Protein AF-A0A4W5KPA3-F1 (afdb_monomer_lite)

Sequence (92 aa):
MAFMAATDHSNQLRTAGLQALEDIIKKFASVPEPEFPGHVILEQYQANVGAALRPAFSPDTPSDITAKACQVTVLIGSPQIHLLTSQLRHAR

Foldseek 3Di:
DLLCQCQDPDPVSVLVSLVVLLVVLVVQVPDCDPVDPPHGPCLVCLVVLLNSLVNCPDPPHDPVSVVSSVVSVVSVPPPSCPPSVVVVVVVD

pLDDT: mean 79.19, std 14.85, range [40.72, 93.75]

Secondary structure (DSSP, 8-state):
-HHHHHTSSSHHHHHHHHHHHHHHHHHHTTPBPSSSTT-BTHHHHHHHHHHHHGGGGSTTS-HHHHHHHHHHHHHT-SS-TTTHHHHHHT--

Organism: NCBI:txid62062

Radius of gyration: 13.21 Å; chains: 1; bounding box: 26×28×38 Å

InterPro domains:
  IPR040108 Laa1/Sip1/HEATR5 [PTHR21663] (1-76)
  IPR046837 Laa1/Sip1/HEATR5-like, HEAT repeat region [PF20210] (1-74)

Structure (mmCIF, N/CA/C/O backbone):
data_AF-A0A4W5KPA3-F1
#
_entry.id   AF-A0A4W5KPA3-F1
#
loop_
_atom_site.group_PDB
_atom_site.id
_atom_site.type_symbol
_atom_site.label_atom_id
_atom_site.label_alt_id
_atom_site.label_comp_id
_atom_site.label_asym_id
_atom_site.label_entity_id
_atom_site.label_seq_id
_atom_site.pdbx_PDB_ins_code
_atom_site.Cartn_x
_atom_site.Cartn_y
_atom_site.Cartn_z
_atom_site.occupancy
_atom_site.B_iso_or_equiv
_atom_site.auth_seq_id
_atom_site.auth_comp_id
_atom_site.auth_asym_id
_atom_site.auth_atom_id
_atom_site.pdbx_PDB_model_num
ATOM 1 N N . MET A 1 1 ? 7.424 -8.520 6.526 1.00 68.81 1 MET A N 1
ATOM 2 C CA . MET A 1 1 ? 7.703 -9.256 5.269 1.00 68.81 1 MET A CA 1
ATOM 3 C C . MET A 1 1 ? 7.249 -8.488 4.024 1.00 68.81 1 MET A C 1
ATOM 5 O O . MET A 1 1 ? 8.053 -8.376 3.115 1.00 68.81 1 MET A O 1
ATOM 9 N N . ALA A 1 2 ? 6.039 -7.904 3.985 1.00 80.44 2 ALA A N 1
ATOM 10 C CA . ALA A 1 2 ? 5.529 -7.160 2.815 1.00 80.44 2 ALA A CA 1
ATOM 11 C C . ALA A 1 2 ? 6.463 -6.040 2.306 1.00 80.44 2 ALA A C 1
ATOM 13 O O . ALA A 1 2 ? 6.715 -5.959 1.111 1.00 80.44 2 ALA A O 1
ATOM 14 N N . PHE A 1 3 ? 7.035 -5.242 3.219 1.00 84.19 3 PHE A N 1
ATOM 15 C CA . PHE A 1 3 ? 8.033 -4.214 2.891 1.00 84.19 3 PHE A CA 1
ATOM 16 C C . PHE A 1 3 ? 9.237 -4.795 2.139 1.00 84.19 3 PHE A C 1
ATOM 18 O O . PHE A 1 3 ? 9.520 -4.381 1.026 1.00 84.19 3 PHE A O 1
ATOM 25 N N . MET A 1 4 ? 9.908 -5.791 2.732 1.00 85.69 4 MET A N 1
ATOM 26 C CA . MET A 1 4 ? 11.120 -6.388 2.158 1.00 85.69 4 MET A CA 1
ATOM 27 C C . MET A 1 4 ? 10.851 -7.001 0.783 1.00 85.69 4 MET A C 1
ATOM 29 O O . MET A 1 4 ? 11.658 -6.840 -0.121 1.00 85.69 4 MET A O 1
ATOM 33 N N . ALA A 1 5 ? 9.690 -7.642 0.614 1.00 86.81 5 ALA A N 1
ATOM 34 C CA . ALA A 1 5 ? 9.276 -8.195 -0.669 1.00 86.81 5 ALA A CA 1
ATOM 35 C C . ALA A 1 5 ? 9.016 -7.093 -1.714 1.00 86.81 5 ALA A C 1
ATOM 37 O O . ALA A 1 5 ? 9.488 -7.203 -2.840 1.00 86.81 5 ALA A O 1
ATOM 38 N N . ALA A 1 6 ? 8.335 -6.001 -1.341 1.00 84.75 6 ALA A N 1
ATOM 39 C CA . ALA A 1 6 ? 8.038 -4.878 -2.238 1.00 84.75 6 ALA A CA 1
ATOM 40 C C . ALA A 1 6 ? 9.306 -4.161 -2.745 1.00 84.75 6 ALA A C 1
ATOM 42 O O . ALA A 1 6 ? 9.298 -3.586 -3.835 1.00 84.75 6 ALA A O 1
ATOM 43 N N . THR A 1 7 ? 10.391 -4.219 -1.969 1.00 86.81 7 THR A N 1
ATOM 44 C CA . THR A 1 7 ? 11.686 -3.600 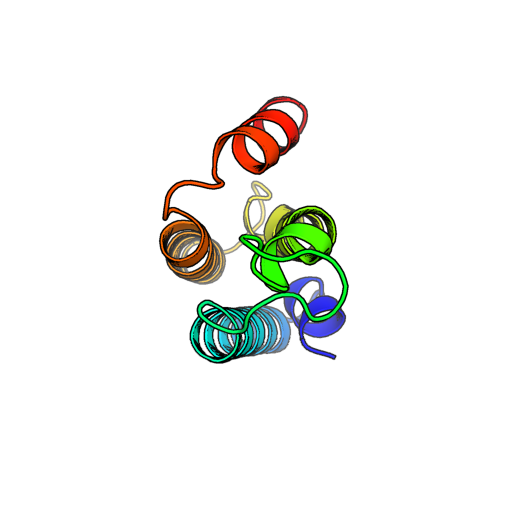-2.283 1.00 86.81 7 THR A CA 1
ATOM 45 C C . THR A 1 7 ? 12.738 -4.583 -2.809 1.00 86.81 7 THR A C 1
ATOM 47 O O . THR A 1 7 ? 13.901 -4.207 -2.922 1.00 86.81 7 THR A O 1
ATOM 50 N N . ASP A 1 8 ? 12.367 -5.834 -3.089 1.00 91.69 8 ASP A N 1
ATOM 51 C CA . ASP A 1 8 ? 13.289 -6.869 -3.568 1.00 91.69 8 ASP A CA 1
ATOM 52 C C . ASP A 1 8 ? 13.742 -6.613 -5.024 1.00 91.69 8 ASP A C 1
ATOM 54 O O . ASP A 1 8 ? 13.193 -5.762 -5.727 1.00 91.69 8 ASP A O 1
ATOM 58 N N . HIS A 1 9 ? 14.731 -7.364 -5.508 1.00 86.94 9 HIS A N 1
ATOM 59 C CA . HIS A 1 9 ? 15.168 -7.334 -6.907 1.00 86.94 9 HIS A CA 1
ATOM 60 C C . HIS A 1 9 ? 14.333 -8.257 -7.809 1.00 86.94 9 HIS A C 1
ATOM 62 O O . HIS A 1 9 ? 14.273 -8.049 -9.021 1.00 86.94 9 HIS A O 1
ATOM 68 N N . SER A 1 10 ? 13.658 -9.261 -7.243 1.00 91.19 10 SER A N 1
ATOM 69 C CA . SER A 1 10 ? 12.749 -10.142 -7.976 1.00 91.19 10 SER A CA 1
ATOM 70 C C . SER A 1 10 ? 11.402 -9.470 -8.222 1.00 91.19 10 SER A C 1
ATOM 72 O O . SER A 1 10 ? 10.659 -9.170 -7.290 1.00 91.19 10 SER A O 1
ATOM 74 N N . ASN A 1 11 ? 11.023 -9.321 -9.492 1.00 89.44 11 ASN A N 1
ATOM 75 C CA . ASN A 1 11 ? 9.728 -8.750 -9.872 1.00 89.44 11 ASN A CA 1
ATOM 76 C C . ASN A 1 11 ? 8.533 -9.511 -9.271 1.00 89.44 11 ASN A C 1
ATOM 78 O O . ASN A 1 11 ? 7.547 -8.892 -8.881 1.00 89.44 11 ASN A O 1
ATOM 82 N N . GLN A 1 12 ? 8.627 -10.837 -9.123 1.00 91.19 12 GLN A N 1
ATOM 83 C CA . GLN A 1 12 ? 7.571 -11.627 -8.480 1.00 91.19 12 GLN A CA 1
ATOM 84 C C . GLN A 1 12 ? 7.421 -11.282 -6.995 1.00 91.19 12 GLN A C 1
ATOM 86 O O . GLN A 1 12 ? 6.299 -11.124 -6.512 1.00 91.19 12 GLN A O 1
ATOM 91 N N . LEU A 1 13 ? 8.540 -11.121 -6.279 1.00 92.50 13 LEU A N 1
ATOM 92 C CA . LEU A 1 13 ? 8.522 -10.716 -4.873 1.00 92.50 13 LEU A CA 1
ATOM 93 C C . LEU A 1 13 ? 8.026 -9.280 -4.719 1.00 92.50 13 LEU A C 1
ATOM 95 O O . LEU A 1 13 ? 7.199 -9.030 -3.845 1.00 92.50 13 LEU A O 1
ATOM 99 N N . ARG A 1 14 ? 8.430 -8.372 -5.614 1.00 92.69 14 ARG A N 1
ATOM 100 C CA . ARG A 1 14 ? 7.941 -6.986 -5.642 1.00 92.69 14 ARG A CA 1
ATOM 101 C C . ARG A 1 14 ? 6.425 -6.936 -5.781 1.00 92.69 14 ARG A C 1
ATOM 103 O O . ARG A 1 14 ? 5.758 -6.311 -4.960 1.00 92.69 14 ARG A O 1
ATOM 110 N N . THR A 1 15 ? 5.865 -7.653 -6.753 1.00 91.12 15 THR A N 1
ATOM 111 C CA . THR A 1 15 ? 4.411 -7.724 -6.961 1.00 91.12 15 THR A CA 1
ATOM 112 C C . THR A 1 15 ? 3.688 -8.341 -5.764 1.00 91.12 15 THR A C 1
ATOM 114 O O . THR A 1 15 ? 2.686 -7.788 -5.308 1.00 91.12 15 THR A O 1
ATOM 117 N N . ALA A 1 16 ? 4.205 -9.439 -5.202 1.00 93.25 16 ALA A N 1
ATOM 118 C CA . ALA A 1 16 ? 3.632 -10.060 -4.008 1.00 93.25 16 ALA A CA 1
ATOM 119 C C . ALA A 1 16 ? 3.696 -9.132 -2.779 1.00 93.25 16 ALA A C 1
ATOM 121 O O . ALA A 1 16 ? 2.743 -9.054 -2.006 1.00 93.25 16 ALA A O 1
ATOM 122 N N . GLY A 1 17 ? 4.790 -8.385 -2.620 1.00 93.19 17 GLY A N 1
ATOM 123 C CA . GLY A 1 17 ? 4.961 -7.393 -1.563 1.00 93.19 17 GLY A CA 1
ATOM 124 C C . GLY A 1 17 ? 3.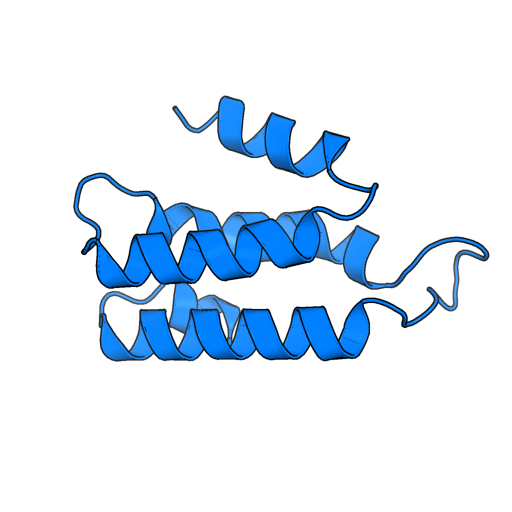989 -6.226 -1.693 1.00 93.19 17 GLY A C 1
ATOM 125 O O . GLY A 1 17 ? 3.363 -5.845 -0.705 1.00 93.19 17 GLY A O 1
ATOM 126 N N . LEU A 1 18 ? 3.795 -5.706 -2.908 1.00 91.88 18 LEU A N 1
ATOM 127 C CA . LEU A 1 18 ? 2.808 -4.660 -3.188 1.00 91.88 18 LEU A CA 1
ATOM 128 C C . LEU A 1 18 ? 1.374 -5.145 -2.941 1.00 91.88 18 LEU A C 1
ATOM 130 O O . LEU A 1 18 ? 0.590 -4.406 -2.353 1.00 91.88 18 LEU A O 1
ATOM 134 N N . GLN A 1 19 ? 1.039 -6.384 -3.318 1.00 93.75 19 GLN A N 1
ATOM 135 C CA . GLN A 1 19 ? -0.258 -6.983 -2.985 1.00 93.75 19 GLN A CA 1
ATOM 136 C C . GLN A 1 19 ? -0.454 -7.084 -1.469 1.00 93.75 19 GLN A C 1
ATOM 138 O O . GLN A 1 19 ? -1.491 -6.682 -0.952 1.00 93.75 19 GLN A O 1
ATOM 143 N N . ALA A 1 20 ? 0.556 -7.559 -0.740 1.00 92.50 20 ALA A N 1
ATOM 144 C CA . ALA A 1 20 ? 0.475 -7.656 0.711 1.00 92.50 20 ALA A CA 1
ATOM 145 C C . ALA A 1 20 ? 0.327 -6.276 1.379 1.00 92.50 20 ALA A C 1
ATOM 147 O O . ALA A 1 20 ? -0.419 -6.145 2.347 1.00 92.50 20 ALA A O 1
ATOM 148 N N . LEU A 1 21 ? 0.999 -5.236 0.865 1.00 90.81 21 LEU A N 1
ATOM 149 C CA . LEU A 1 21 ? 0.800 -3.854 1.320 1.00 90.81 21 LEU A CA 1
ATOM 150 C C . LEU A 1 21 ? -0.635 -3.381 1.063 1.00 90.81 21 LEU A C 1
ATOM 152 O O . LEU A 1 21 ? -1.238 -2.789 1.955 1.00 90.81 21 LEU A O 1
ATOM 156 N N . GLU A 1 22 ? -1.188 -3.676 -0.115 1.00 89.69 22 GLU A N 1
ATOM 157 C CA . GLU A 1 22 ? -2.581 -3.388 -0.470 1.00 89.69 22 GLU A CA 1
ATOM 158 C C . GLU A 1 22 ? -3.559 -3.992 0.548 1.00 89.69 22 GLU A C 1
ATOM 160 O O . GLU A 1 22 ? -4.444 -3.302 1.059 1.00 89.69 22 GLU A O 1
ATOM 165 N N . ASP A 1 23 ? -3.367 -5.269 0.877 1.00 90.75 23 ASP A N 1
ATOM 166 C CA . ASP A 1 23 ? -4.232 -6.012 1.792 1.00 90.75 23 ASP A CA 1
ATOM 167 C C . ASP A 1 23 ? -4.126 -5.475 3.224 1.00 90.75 23 ASP A C 1
ATOM 169 O O . ASP A 1 23 ? -5.145 -5.304 3.896 1.00 90.75 23 ASP A O 1
ATOM 173 N N . ILE A 1 24 ? -2.911 -5.139 3.676 1.00 89.25 24 ILE A N 1
ATOM 174 C CA . ILE A 1 24 ? -2.675 -4.489 4.973 1.00 89.25 24 ILE A CA 1
ATOM 175 C C . ILE A 1 24 ? -3.404 -3.143 5.020 1.00 89.25 24 ILE A C 1
ATOM 177 O O . ILE A 1 24 ? -4.176 -2.901 5.945 1.00 89.25 24 ILE A O 1
ATOM 181 N N . ILE A 1 25 ? -3.222 -2.280 4.019 1.00 86.81 25 ILE A N 1
ATOM 182 C CA . ILE A 1 25 ? -3.861 -0.957 3.997 1.00 86.81 25 ILE A CA 1
ATOM 183 C C . ILE A 1 25 ? -5.380 -1.107 4.054 1.00 86.81 25 ILE A C 1
ATOM 185 O O . ILE A 1 25 ? -6.017 -0.509 4.915 1.00 86.81 25 ILE A O 1
ATOM 189 N N . LYS A 1 26 ? -5.968 -1.971 3.221 1.00 86.12 26 LYS A N 1
ATOM 190 C CA . LYS A 1 26 ? -7.416 -2.224 3.244 1.00 86.12 26 LYS A CA 1
ATOM 191 C C . LYS A 1 26 ? -7.898 -2.747 4.594 1.00 86.12 26 LYS A C 1
ATOM 193 O O . LYS A 1 26 ? -8.968 -2.355 5.050 1.00 86.12 26 LYS A O 1
ATOM 198 N N . LYS A 1 27 ? -7.130 -3.633 5.232 1.00 88.81 27 LYS A N 1
ATOM 199 C CA . LYS A 1 27 ? -7.521 -4.252 6.502 1.00 88.81 27 LYS A CA 1
ATOM 200 C C . LYS A 1 27 ? -7.454 -3.278 7.676 1.00 88.81 27 LYS A C 1
ATOM 202 O O . LYS A 1 27 ? -8.278 -3.383 8.581 1.00 88.81 27 LYS A O 1
ATOM 207 N N . PHE A 1 28 ? -6.494 -2.357 7.657 1.00 87.25 28 PHE A N 1
ATOM 208 C CA . PHE A 1 28 ? -6.215 -1.449 8.769 1.00 87.25 28 PHE A CA 1
ATOM 209 C C . PHE A 1 28 ? -6.689 -0.004 8.535 1.00 87.25 28 PHE A C 1
ATOM 211 O O . PHE A 1 28 ? -6.591 0.809 9.449 1.00 87.25 28 PHE A O 1
ATOM 218 N N . ALA A 1 29 ? -7.256 0.321 7.367 1.00 83.69 29 ALA A N 1
ATOM 219 C CA . ALA A 1 29 ? -7.690 1.678 7.006 1.00 83.69 29 ALA A CA 1
ATOM 220 C C . ALA A 1 29 ? -8.676 2.319 7.992 1.00 83.69 29 ALA A C 1
ATOM 222 O O . ALA A 1 29 ? -8.638 3.528 8.193 1.00 83.69 29 ALA A O 1
ATOM 223 N N . SER A 1 30 ? -9.550 1.522 8.605 1.00 82.06 30 SER A N 1
ATOM 224 C CA . SER A 1 30 ? -10.553 1.996 9.564 1.00 82.06 30 SER A CA 1
ATOM 225 C C . SER A 1 30 ? -10.222 1.636 11.010 1.00 82.06 30 SER A C 1
ATOM 227 O O . SER A 1 30 ? -11.085 1.770 11.876 1.00 82.06 30 SER A O 1
ATOM 229 N N . VAL A 1 31 ? -9.028 1.097 11.276 1.00 87.62 31 VAL A N 1
ATOM 230 C CA . VAL A 1 31 ? -8.645 0.694 12.630 1.00 87.62 31 VAL A CA 1
ATOM 231 C C . VAL A 1 31 ? -8.258 1.953 13.409 1.00 87.62 31 VAL A C 1
ATOM 233 O O . VAL A 1 31 ? -7.298 2.626 13.019 1.00 87.62 31 VAL A O 1
ATOM 236 N N . PRO A 1 32 ? -9.001 2.295 14.478 1.00 85.19 32 PRO A N 1
ATOM 237 C CA . PRO A 1 32 ? -8.698 3.467 15.283 1.00 85.19 32 PRO A CA 1
ATOM 238 C C . PRO A 1 32 ? -7.378 3.268 16.025 1.00 85.19 32 PRO A C 1
ATOM 240 O O . PRO A 1 32 ? -7.030 2.152 16.412 1.00 85.19 32 PRO A O 1
ATOM 243 N N . GLU A 1 33 ? -6.662 4.364 16.224 1.00 85.75 33 GLU A N 1
ATOM 244 C CA . GLU A 1 33 ? -5.440 4.402 17.014 1.00 85.75 33 GLU A CA 1
ATOM 245 C C . GLU A 1 33 ? -5.780 4.324 18.520 1.00 85.75 33 GLU A C 1
ATOM 247 O O . GLU A 1 33 ? -6.477 5.214 19.021 1.00 85.75 33 GLU A O 1
ATOM 252 N N . PRO A 1 34 ? -5.333 3.283 19.258 1.00 84.31 34 PRO A N 1
ATOM 253 C CA . PRO A 1 34 ? -5.670 3.110 20.674 1.00 84.31 34 PRO A CA 1
ATOM 254 C C . PRO A 1 34 ? -5.213 4.258 21.576 1.00 84.31 34 PRO A C 1
ATOM 256 O O . PRO A 1 34 ? -5.887 4.562 22.560 1.00 84.31 34 PRO A O 1
ATOM 259 N N . GLU A 1 35 ? -4.080 4.883 21.255 1.00 87.31 35 GLU A N 1
ATOM 260 C CA . GLU A 1 35 ? -3.465 5.912 22.101 1.00 87.31 35 GLU A CA 1
ATOM 261 C C . GLU A 1 35 ? -3.880 7.344 21.711 1.00 87.31 35 GLU A C 1
ATOM 263 O O . GLU A 1 35 ? -3.710 8.272 22.502 1.00 87.31 35 GLU A O 1
ATOM 268 N N . PHE A 1 36 ? -4.479 7.534 20.528 1.00 81.12 36 PHE A N 1
ATOM 269 C CA . PHE A 1 36 ? -4.823 8.847 19.967 1.00 81.12 36 PHE A CA 1
ATOM 270 C C . PHE A 1 36 ? -6.253 8.859 19.387 1.00 81.12 36 PHE A C 1
ATOM 272 O O . PHE A 1 36 ? -6.455 8.581 18.201 1.00 81.12 36 PHE A O 1
ATOM 279 N N . PRO A 1 37 ? -7.271 9.214 20.196 1.00 82.75 37 PRO A N 1
ATOM 280 C CA . PRO A 1 37 ? -8.660 9.273 19.749 1.00 82.75 37 PRO A CA 1
ATOM 281 C C . PRO A 1 37 ? -8.844 10.212 18.552 1.00 82.75 37 PRO A C 1
ATOM 283 O O . PRO A 1 37 ? -8.403 11.358 18.574 1.00 82.75 37 PRO A O 1
ATOM 286 N N . GLY A 1 38 ? -9.531 9.733 17.515 1.00 80.81 38 GLY A N 1
ATOM 287 C CA . GLY A 1 38 ? -9.758 10.487 16.276 1.00 80.81 38 GLY A CA 1
ATOM 288 C C . GLY A 1 38 ? -8.721 10.233 15.178 1.00 80.81 38 GLY A C 1
ATOM 289 O O . GLY A 1 38 ? -8.956 10.643 14.044 1.00 80.81 38 GLY A O 1
ATOM 290 N N . HIS A 1 39 ? -7.642 9.508 15.482 1.00 82.81 39 HIS A N 1
ATOM 291 C CA . HIS A 1 39 ? -6.653 9.062 14.503 1.00 82.81 39 HIS A CA 1
ATOM 292 C C . HIS A 1 39 ? -6.846 7.585 14.139 1.00 82.81 39 HIS A C 1
ATOM 294 O O . HIS A 1 39 ? -7.449 6.808 14.887 1.00 82.81 39 HIS A O 1
ATOM 300 N N . VAL A 1 40 ? -6.325 7.187 12.977 1.00 84.75 40 VAL A N 1
ATOM 301 C CA . VAL A 1 40 ? -6.249 5.779 12.556 1.00 84.75 40 VAL A CA 1
ATOM 302 C C . VAL A 1 40 ? -4.813 5.282 12.613 1.00 84.75 40 VAL A C 1
ATOM 304 O O . VAL A 1 40 ? -3.878 6.029 12.326 1.00 84.75 40 VAL A O 1
ATOM 307 N N . ILE A 1 41 ? -4.637 3.995 12.908 1.00 85.69 41 ILE A N 1
ATOM 308 C CA . ILE A 1 41 ? -3.311 3.392 13.099 1.00 85.69 41 ILE A CA 1
ATOM 309 C C . ILE A 1 41 ? -2.390 3.601 11.886 1.00 85.69 41 ILE A C 1
ATOM 311 O O . ILE A 1 41 ? -1.192 3.829 12.032 1.00 85.69 41 ILE A O 1
ATOM 315 N N . LEU A 1 42 ? -2.944 3.592 10.665 1.00 84.38 42 LEU A N 1
ATOM 316 C CA . LEU A 1 42 ? -2.164 3.756 9.434 1.00 84.38 42 LEU A CA 1
ATOM 317 C C . LEU A 1 42 ? -1.496 5.128 9.289 1.00 84.38 42 LEU A C 1
ATOM 319 O O . LEU A 1 42 ? -0.530 5.224 8.531 1.00 84.38 42 LEU A O 1
ATOM 323 N N . GLU A 1 43 ? -1.946 6.162 10.004 1.00 82.56 43 GLU A N 1
ATOM 324 C CA . GLU A 1 43 ? -1.308 7.485 9.978 1.00 82.56 43 GLU A CA 1
ATOM 325 C C . GLU A 1 43 ? 0.153 7.414 10.430 1.00 82.56 43 GLU A C 1
ATOM 327 O O . GLU A 1 43 ? 1.028 8.006 9.798 1.00 82.56 43 GLU A O 1
ATOM 332 N N . GLN A 1 44 ? 0.444 6.595 11.442 1.00 83.12 44 GLN A N 1
ATOM 333 C CA . GLN A 1 44 ? 1.802 6.402 11.952 1.00 8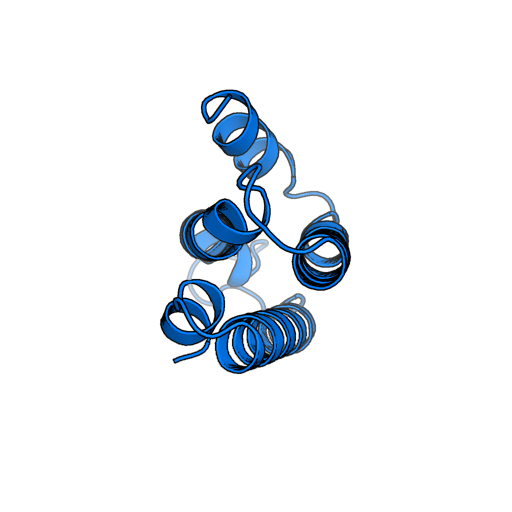3.12 44 GLN A CA 1
ATOM 334 C C . GLN A 1 44 ? 2.688 5.604 10.981 1.00 83.12 44 GLN A C 1
ATOM 336 O O . GLN A 1 44 ? 3.902 5.800 10.924 1.00 83.12 44 GLN A O 1
ATOM 341 N N . TYR A 1 45 ? 2.091 4.727 10.168 1.00 84.62 45 TYR A N 1
ATOM 342 C CA . TYR A 1 45 ? 2.821 3.857 9.239 1.00 84.62 45 TYR A CA 1
ATOM 343 C C . TYR A 1 45 ? 3.001 4.456 7.840 1.00 84.62 45 TYR A C 1
ATOM 345 O O . TYR A 1 45 ? 3.682 3.851 7.006 1.00 84.62 45 TYR A O 1
ATOM 353 N N . GLN A 1 46 ? 2.454 5.645 7.563 1.00 79.19 46 GLN A N 1
ATOM 354 C CA . GLN A 1 46 ? 2.547 6.284 6.246 1.00 79.19 46 GLN A CA 1
ATOM 355 C C . GLN A 1 46 ? 3.988 6.433 5.748 1.00 79.19 46 GLN A C 1
ATOM 357 O O . GLN A 1 46 ? 4.258 6.167 4.576 1.00 79.19 46 GLN A O 1
ATOM 362 N N . ALA A 1 47 ? 4.930 6.802 6.622 1.00 82.38 47 ALA A N 1
ATOM 363 C CA . ALA A 1 47 ? 6.340 6.930 6.252 1.00 82.38 47 ALA A CA 1
ATOM 364 C C . ALA A 1 47 ? 6.931 5.592 5.771 1.00 82.38 47 ALA A C 1
ATOM 366 O O . ALA A 1 47 ? 7.631 5.544 4.755 1.00 82.38 47 ALA A O 1
ATOM 367 N N . ASN A 1 48 ? 6.596 4.498 6.459 1.00 83.12 48 ASN A N 1
ATOM 368 C CA . ASN A 1 48 ? 7.083 3.154 6.154 1.00 83.12 48 ASN A CA 1
ATOM 369 C C . ASN A 1 48 ? 6.463 2.627 4.858 1.00 83.12 48 ASN A C 1
ATOM 371 O O . ASN A 1 48 ? 7.164 2.063 4.019 1.00 83.12 48 ASN A O 1
ATOM 375 N N . VAL A 1 49 ? 5.163 2.852 4.661 1.00 85.19 49 VAL A N 1
ATOM 376 C CA . VAL A 1 49 ? 4.467 2.480 3.423 1.00 85.19 49 VAL A CA 1
ATOM 377 C C . VAL A 1 49 ? 5.008 3.287 2.240 1.00 85.19 49 VAL A C 1
ATOM 379 O O . VAL A 1 49 ? 5.330 2.716 1.200 1.00 85.19 49 VAL A O 1
ATOM 382 N N . GLY A 1 50 ? 5.215 4.595 2.408 1.00 84.56 50 GLY A N 1
ATOM 383 C CA . GLY A 1 50 ? 5.840 5.441 1.392 1.00 84.56 50 GLY A CA 1
ATOM 384 C C . GLY A 1 50 ? 7.270 5.017 1.053 1.00 84.56 50 GLY A C 1
ATOM 385 O O . GLY A 1 50 ? 7.673 5.062 -0.108 1.00 84.56 50 GLY A O 1
ATOM 386 N N . ALA A 1 51 ? 8.048 4.569 2.040 1.00 85.44 51 ALA A N 1
ATOM 387 C CA . ALA A 1 51 ? 9.373 3.995 1.811 1.00 85.44 51 ALA A CA 1
ATOM 388 C C . ALA A 1 51 ? 9.317 2.681 1.017 1.00 85.44 51 ALA A C 1
ATOM 390 O O . ALA A 1 51 ? 10.154 2.479 0.141 1.00 85.44 51 ALA A O 1
ATOM 391 N N . ALA A 1 52 ? 8.314 1.834 1.260 1.00 86.00 52 ALA A N 1
ATOM 392 C CA . ALA A 1 52 ? 8.131 0.577 0.534 1.00 86.00 52 ALA A CA 1
ATOM 393 C C . ALA A 1 52 ? 7.742 0.790 -0.937 1.00 86.00 52 ALA A C 1
ATOM 395 O O . ALA A 1 52 ? 8.112 -0.000 -1.800 1.00 86.00 52 ALA A O 1
ATOM 396 N N . LEU A 1 53 ? 6.990 1.858 -1.221 1.00 85.31 53 LEU A N 1
ATOM 397 C CA . LEU A 1 53 ? 6.515 2.182 -2.567 1.00 85.31 53 LEU A CA 1
ATOM 398 C C . LEU A 1 53 ? 7.575 2.879 -3.426 1.00 85.31 53 LEU A C 1
ATOM 400 O O . LEU A 1 53 ? 7.554 2.729 -4.645 1.00 85.31 53 LEU A O 1
ATOM 404 N N . ARG A 1 54 ? 8.517 3.612 -2.816 1.00 86.31 54 ARG A N 1
ATOM 405 C CA . ARG A 1 54 ? 9.556 4.383 -3.528 1.00 86.31 54 ARG A CA 1
ATOM 406 C C . ARG A 1 54 ? 10.286 3.577 -4.620 1.00 86.31 54 ARG A C 1
ATOM 408 O O . ARG A 1 54 ? 10.345 4.067 -5.747 1.00 86.31 54 ARG A O 1
ATOM 415 N N . PRO A 1 55 ? 10.776 2.346 -4.368 1.00 85.81 55 PRO A N 1
ATOM 416 C CA . PRO A 1 55 ? 11.473 1.566 -5.392 1.00 85.81 55 PRO A CA 1
ATOM 417 C C . PRO A 1 55 ? 10.612 1.182 -6.601 1.00 85.81 55 PRO A C 1
ATOM 419 O O . PRO A 1 55 ? 11.157 0.903 -7.664 1.00 85.81 55 PRO A O 1
ATOM 422 N N . ALA A 1 56 ? 9.280 1.163 -6.480 1.00 86.69 56 ALA A N 1
ATOM 423 C CA . ALA A 1 56 ? 8.370 0.835 -7.581 1.00 86.69 56 ALA A CA 1
ATOM 424 C C . ALA A 1 56 ? 8.197 1.971 -8.613 1.00 86.69 56 ALA A C 1
ATOM 426 O O . ALA A 1 56 ? 7.574 1.765 -9.656 1.00 86.69 56 ALA A O 1
ATOM 427 N N . PHE A 1 57 ? 8.757 3.154 -8.338 1.00 85.38 57 PHE A N 1
ATOM 428 C CA . PHE A 1 57 ? 8.722 4.326 -9.219 1.00 85.38 57 PHE A CA 1
ATOM 429 C C . PHE A 1 57 ? 10.089 4.670 -9.834 1.00 85.38 57 PHE A C 1
ATOM 431 O O . PHE A 1 57 ? 10.240 5.734 -10.432 1.00 85.38 57 PHE A O 1
ATOM 438 N N . SER A 1 58 ? 11.088 3.791 -9.691 1.00 86.75 58 SER A N 1
ATOM 439 C CA . SER A 1 58 ? 12.388 3.958 -10.356 1.00 86.75 58 SER A CA 1
ATOM 440 C C . SER A 1 58 ? 12.244 3.832 -11.885 1.00 86.75 58 SER A C 1
ATOM 442 O O . SER A 1 58 ? 11.448 2.994 -12.316 1.00 86.75 58 SER A O 1
ATOM 444 N N . PRO A 1 59 ? 13.015 4.577 -12.709 1.00 83.06 59 PRO A N 1
ATOM 445 C CA . PRO A 1 59 ? 12.954 4.505 -14.176 1.00 83.06 59 PRO A CA 1
ATOM 446 C C . PRO A 1 59 ? 13.142 3.096 -14.751 1.00 83.06 59 PRO A C 1
ATOM 448 O O . PRO A 1 59 ? 12.555 2.772 -15.778 1.00 83.06 59 PRO A O 1
ATOM 451 N N . ASP A 1 60 ? 13.911 2.253 -14.060 1.00 86.19 60 ASP A N 1
ATOM 452 C CA . ASP A 1 60 ? 14.198 0.872 -14.470 1.00 86.19 60 ASP A CA 1
ATOM 453 C C . ASP A 1 60 ? 13.107 -0.126 -14.039 1.00 86.19 60 ASP A C 1
ATOM 455 O O . ASP A 1 60 ? 13.244 -1.338 -14.215 1.00 86.19 60 ASP A O 1
ATOM 459 N N . THR A 1 61 ? 12.025 0.354 -13.416 1.00 86.00 61 THR A N 1
ATOM 460 C CA . THR A 1 61 ? 10.944 -0.511 -12.939 1.00 86.00 61 THR A CA 1
ATOM 461 C C . THR A 1 61 ? 9.998 -0.891 -14.078 1.00 86.00 61 THR A C 1
ATOM 463 O O . THR A 1 61 ? 9.494 -0.013 -14.777 1.00 86.00 61 THR A O 1
ATOM 466 N N . PRO A 1 62 ? 9.687 -2.191 -14.231 1.00 89.88 62 PRO A N 1
ATOM 467 C CA . PRO A 1 62 ? 8.637 -2.655 -15.126 1.00 89.88 62 PRO A CA 1
ATOM 468 C C . PRO A 1 62 ? 7.288 -1.964 -14.886 1.00 89.88 62 PRO A C 1
ATOM 470 O O . PRO A 1 62 ? 6.865 -1.741 -13.749 1.00 89.88 62 PRO A O 1
ATOM 473 N N . SER A 1 63 ? 6.576 -1.656 -15.971 1.00 88.06 63 SER A N 1
ATOM 474 C CA . SER A 1 63 ? 5.330 -0.883 -15.926 1.00 88.06 63 SER A CA 1
ATOM 475 C C . SER A 1 63 ? 4.202 -1.558 -15.139 1.00 88.06 63 SER A C 1
ATOM 477 O O . SER A 1 63 ? 3.348 -0.869 -14.586 1.00 88.06 63 SER A O 1
ATOM 479 N N . ASP A 1 64 ? 4.188 -2.889 -15.065 1.00 87.62 64 ASP A N 1
ATOM 480 C CA . ASP A 1 64 ? 3.234 -3.669 -14.268 1.00 87.62 64 ASP A CA 1
ATOM 481 C C . ASP A 1 64 ? 3.426 -3.439 -12.761 1.00 87.62 64 ASP A C 1
ATOM 483 O O . ASP A 1 64 ? 2.451 -3.238 -12.032 1.00 87.62 64 ASP A O 1
ATOM 487 N N . ILE A 1 65 ? 4.678 -3.369 -12.302 1.00 88.81 65 ILE A N 1
ATOM 488 C CA . ILE A 1 65 ? 5.014 -3.075 -10.904 1.00 88.81 65 ILE A CA 1
ATOM 489 C C . ILE A 1 65 ? 4.637 -1.634 -10.561 1.00 88.81 65 ILE A C 1
ATOM 491 O O . ILE A 1 65 ? 4.016 -1.390 -9.523 1.00 88.81 65 ILE A O 1
ATOM 495 N N . THR A 1 66 ? 4.947 -0.677 -11.438 1.00 88.12 66 THR A N 1
ATOM 496 C CA . THR A 1 66 ? 4.550 0.723 -11.238 1.00 88.12 66 THR A CA 1
ATOM 497 C C . THR A 1 66 ? 3.027 0.874 -11.215 1.00 88.12 66 THR A C 1
ATOM 499 O O . THR A 1 66 ? 2.492 1.547 -10.334 1.00 88.12 66 THR A O 1
ATOM 502 N N . ALA A 1 67 ? 2.298 0.200 -12.112 1.00 87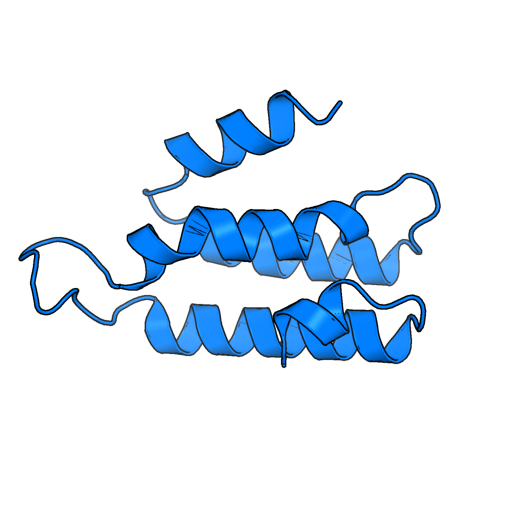.00 67 ALA A N 1
ATOM 503 C CA . ALA A 1 67 ? 0.835 0.209 -12.115 1.00 87.00 67 ALA A CA 1
ATOM 504 C C . ALA A 1 67 ? 0.253 -0.354 -10.808 1.00 87.00 67 ALA A C 1
ATOM 506 O O . ALA A 1 67 ? -0.684 0.221 -10.244 1.00 87.00 67 ALA A O 1
ATOM 507 N N . LYS A 1 68 ? 0.836 -1.435 -10.280 1.00 86.81 68 LYS A N 1
ATOM 508 C CA . LYS A 1 68 ? 0.439 -2.010 -8.992 1.00 86.81 68 LYS A CA 1
ATOM 509 C C . LYS A 1 68 ? 0.715 -1.051 -7.832 1.00 86.81 68 LYS A C 1
ATOM 511 O O . LYS A 1 68 ? -0.153 -0.846 -6.988 1.00 86.81 68 LYS A O 1
ATOM 516 N N . ALA A 1 69 ? 1.877 -0.403 -7.812 1.00 86.44 69 ALA A N 1
ATOM 517 C CA . ALA A 1 69 ? 2.211 0.595 -6.799 1.00 86.44 69 ALA A CA 1
ATOM 518 C C . ALA A 1 69 ? 1.282 1.821 -6.845 1.00 86.44 69 ALA A C 1
ATOM 520 O O . ALA A 1 69 ? 0.904 2.345 -5.794 1.00 86.44 69 ALA A O 1
ATOM 521 N N . CYS A 1 70 ? 0.837 2.241 -8.034 1.00 85.62 70 CYS A N 1
ATOM 5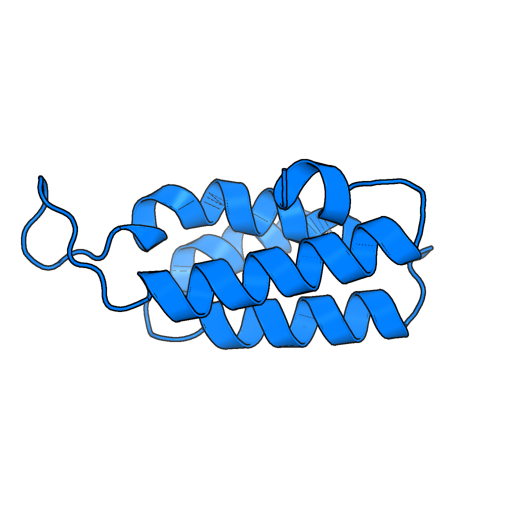22 C CA . CYS A 1 70 ? -0.197 3.267 -8.179 1.00 85.62 70 CYS A CA 1
ATOM 523 C C . CYS A 1 70 ? -1.514 2.851 -7.509 1.00 85.62 70 CYS A C 1
ATOM 525 O O . CYS A 1 70 ? -2.091 3.653 -6.779 1.00 85.62 70 CYS A O 1
ATOM 527 N N . GLN A 1 71 ? -1.969 1.605 -7.688 1.00 84.31 71 GLN A N 1
ATOM 528 C CA . GLN A 1 71 ? -3.191 1.106 -7.034 1.00 84.31 71 GLN A CA 1
ATOM 529 C C . GLN A 1 71 ? -3.084 1.171 -5.506 1.00 84.31 71 GLN A C 1
ATOM 531 O O . GLN A 1 71 ? -3.997 1.657 -4.841 1.00 84.31 71 GLN A O 1
ATOM 536 N N . VAL A 1 72 ? -1.940 0.758 -4.955 1.00 82.94 72 VAL A N 1
ATOM 537 C CA . VAL A 1 72 ? -1.668 0.852 -3.513 1.00 82.94 72 VAL A CA 1
ATOM 538 C C . VAL A 1 72 ? -1.666 2.312 -3.047 1.00 82.94 72 VAL A C 1
ATOM 540 O O . VAL A 1 72 ? -2.247 2.631 -2.015 1.00 82.94 72 VAL A O 1
ATOM 543 N N . THR A 1 73 ? -1.075 3.216 -3.831 1.00 79.50 73 THR A N 1
ATOM 544 C CA . THR A 1 73 ? -1.011 4.653 -3.511 1.00 79.50 73 THR A CA 1
ATOM 545 C C . THR A 1 73 ? -2.398 5.301 -3.488 1.00 79.50 73 THR A C 1
ATOM 547 O O . THR A 1 73 ? -2.676 6.115 -2.611 1.00 79.50 73 THR A O 1
ATOM 550 N N . VAL A 1 74 ? -3.294 4.915 -4.404 1.00 75.25 74 VAL A N 1
ATOM 551 C CA . VAL A 1 74 ? -4.678 5.420 -4.454 1.00 75.25 74 VAL A CA 1
ATOM 552 C C . VAL A 1 74 ? -5.463 5.033 -3.197 1.00 75.25 74 VAL A C 1
ATOM 554 O O . VAL A 1 74 ? -6.236 5.844 -2.694 1.00 75.25 74 VAL A O 1
ATOM 557 N N . LEU A 1 75 ? -5.234 3.839 -2.642 1.00 66.75 75 LEU A N 1
ATOM 558 C CA . LEU A 1 75 ? -5.906 3.382 -1.416 1.00 66.75 75 LEU A CA 1
ATOM 559 C C . LEU A 1 75 ? -5.487 4.161 -0.163 1.00 66.75 75 LEU A C 1
ATOM 561 O O . LEU A 1 75 ? -6.254 4.233 0.790 1.00 66.75 75 LEU A O 1
ATOM 565 N N . ILE A 1 76 ? -4.302 4.771 -0.169 1.00 66.00 76 ILE A N 1
ATOM 566 C CA . ILE A 1 76 ? -3.822 5.646 0.915 1.00 66.00 76 ILE A CA 1
ATOM 567 C C . ILE A 1 76 ? -4.378 7.081 0.744 1.00 66.00 76 ILE A C 1
ATOM 569 O O . ILE A 1 76 ? -4.157 7.945 1.586 1.00 66.00 76 ILE A O 1
ATOM 573 N N . GLY A 1 77 ? -5.104 7.352 -0.349 1.00 51.72 77 GLY A N 1
ATOM 574 C CA . GLY A 1 77 ? -5.491 8.689 -0.800 1.00 51.72 77 GLY A CA 1
ATOM 575 C C . GLY A 1 77 ? -6.758 9.314 -0.212 1.00 51.72 77 GLY A C 1
ATOM 576 O O . GLY A 1 77 ? -7.120 10.420 -0.611 1.00 51.72 77 GLY A O 1
ATOM 577 N N . SER A 1 78 ? -7.425 8.664 0.738 1.00 52.94 78 SER A N 1
ATOM 578 C CA . SER A 1 78 ? -8.403 9.314 1.625 1.00 52.94 78 SER A CA 1
ATOM 579 C C . SER A 1 78 ? -7.663 10.245 2.624 1.00 52.94 78 SER A C 1
ATOM 581 O O . SER A 1 78 ? -6.459 10.080 2.776 1.00 52.94 78 SER A O 1
ATOM 583 N N . PRO A 1 79 ? -8.305 11.265 3.238 1.00 46.94 79 PRO A N 1
ATOM 584 C CA . PRO A 1 79 ? -7.815 12.644 3.501 1.00 46.94 79 PRO A CA 1
ATOM 585 C C . PRO A 1 79 ? -6.489 12.902 4.262 1.00 46.94 79 PRO A C 1
ATOM 587 O O . PRO A 1 79 ? -6.174 14.051 4.563 1.00 46.94 79 PRO A O 1
ATOM 590 N N . GLN A 1 80 ? -5.648 11.906 4.508 1.00 49.09 80 GLN A N 1
ATOM 591 C CA . GLN A 1 80 ? -4.336 12.027 5.144 1.00 49.09 80 GLN A CA 1
ATOM 592 C C . GLN A 1 80 ? -3.159 12.285 4.165 1.00 49.09 80 GLN A C 1
ATOM 594 O O . GLN A 1 80 ? -1.995 12.142 4.534 1.00 49.09 80 GLN A O 1
ATOM 599 N N . ILE A 1 81 ? -3.422 12.684 2.910 1.00 48.66 81 ILE A N 1
ATOM 600 C CA . ILE A 1 81 ? -2.430 12.739 1.808 1.00 48.66 81 ILE A CA 1
ATOM 601 C C . ILE A 1 81 ? -1.400 13.884 1.868 1.00 48.66 81 ILE A C 1
ATOM 603 O O . ILE A 1 81 ? -0.438 13.891 1.088 1.00 48.66 81 ILE A O 1
ATOM 607 N N . HIS A 1 82 ? -1.546 14.853 2.773 1.00 51.28 82 HIS A N 1
ATOM 608 C CA . HIS A 1 82 ? -0.656 16.019 2.776 1.00 51.28 82 HIS A CA 1
ATOM 609 C C . HIS A 1 82 ? 0.804 15.659 3.138 1.00 51.28 82 HIS A C 1
ATOM 611 O O . HIS A 1 82 ? 1.734 16.339 2.695 1.00 51.28 82 HIS A O 1
ATOM 617 N N . LEU A 1 83 ? 1.033 14.561 3.870 1.00 49.78 83 LEU A N 1
ATOM 618 C CA . LEU A 1 83 ? 2.377 14.156 4.302 1.00 49.78 83 LEU A CA 1
ATOM 619 C C . LEU A 1 83 ? 3.125 13.269 3.290 1.00 49.78 83 LEU A C 1
ATOM 621 O O . LEU A 1 83 ? 4.337 13.391 3.143 1.00 49.78 83 LEU A O 1
ATOM 625 N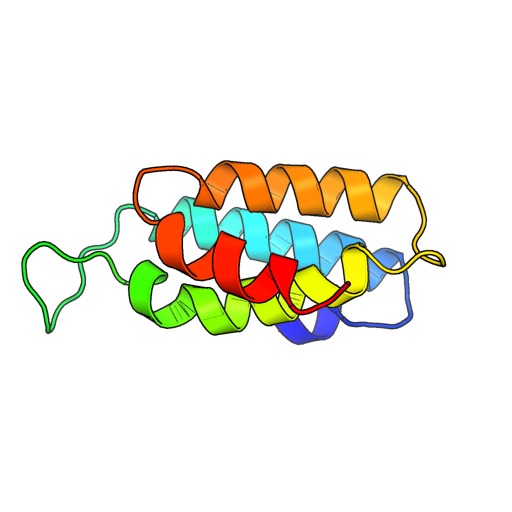 N . LEU A 1 84 ? 2.433 12.390 2.559 1.00 49.16 84 LEU A N 1
ATOM 626 C CA . LEU A 1 84 ? 3.072 11.447 1.624 1.00 49.16 84 LEU A CA 1
ATOM 627 C C . LEU A 1 84 ? 3.444 12.094 0.284 1.00 49.16 84 LEU A C 1
ATOM 629 O O . LEU A 1 84 ? 4.507 11.819 -0.279 1.00 49.16 84 LEU A O 1
ATOM 633 N N . THR A 1 85 ? 2.604 13.008 -0.206 1.00 50.97 85 THR A N 1
ATOM 634 C CA . THR A 1 85 ? 2.887 13.773 -1.431 1.00 50.97 85 THR A CA 1
ATOM 635 C C . THR A 1 85 ? 4.042 14.760 -1.264 1.00 50.97 85 THR A C 1
ATOM 637 O O . THR A 1 85 ? 4.707 15.074 -2.252 1.00 50.97 85 THR A O 1
ATOM 640 N N . SER A 1 86 ? 4.331 15.223 -0.041 1.00 52.09 86 SER A N 1
ATOM 641 C CA . SER A 1 86 ? 5.508 16.057 0.225 1.00 52.09 86 SER A CA 1
ATOM 642 C C . SER A 1 86 ? 6.804 15.239 0.162 1.00 52.09 86 SER A C 1
ATOM 644 O O . SER A 1 86 ? 7.777 15.698 -0.430 1.00 52.09 86 SER A O 1
ATOM 646 N N . GLN A 1 87 ? 6.803 13.998 0.656 1.00 48.88 87 GLN A N 1
ATOM 647 C CA . GLN A 1 87 ? 7.979 13.117 0.660 1.00 48.88 87 GLN A CA 1
ATOM 648 C C . GLN A 1 87 ? 8.341 12.580 -0.734 1.00 48.88 87 GLN A C 1
ATOM 650 O O . GLN A 1 87 ? 9.516 12.519 -1.086 1.00 48.88 87 GLN A O 1
ATOM 655 N N . LEU A 1 88 ? 7.350 12.251 -1.572 1.00 48.75 88 LEU A N 1
ATOM 656 C CA . LEU A 1 88 ? 7.603 11.807 -2.953 1.00 48.75 88 LEU A CA 1
ATOM 657 C C . LEU A 1 88 ? 8.082 12.942 -3.873 1.00 48.75 88 LEU A C 1
ATOM 659 O O . LEU A 1 88 ? 8.807 12.686 -4.830 1.00 48.75 88 LEU A O 1
ATOM 663 N N . ARG A 1 89 ? 7.727 14.200 -3.579 1.00 51.59 89 ARG A N 1
ATOM 664 C CA . ARG A 1 89 ? 8.153 15.367 -4.372 1.00 51.59 89 ARG A CA 1
ATOM 665 C C . ARG A 1 89 ? 9.640 15.710 -4.201 1.00 51.59 89 ARG A C 1
ATOM 667 O O . ARG A 1 89 ? 10.205 16.320 -5.096 1.00 51.59 89 ARG A O 1
ATOM 674 N N . HIS A 1 90 ? 10.262 15.299 -3.094 1.00 43.56 90 HIS A N 1
ATOM 675 C CA . HIS A 1 90 ? 11.695 15.497 -2.826 1.00 43.56 90 HIS A CA 1
ATOM 676 C C . HIS A 1 90 ? 12.576 14.333 -3.310 1.00 43.56 90 HIS A C 1
ATOM 678 O O . HIS A 1 90 ? 13.792 14.390 -3.173 1.00 43.56 90 HIS A O 1
ATOM 684 N N . ALA A 1 91 ? 11.973 13.269 -3.850 1.00 42.31 91 ALA A N 1
ATOM 685 C CA . ALA A 1 91 ? 12.676 12.101 -4.380 1.00 42.31 91 ALA A CA 1
ATOM 686 C C . ALA A 1 91 ? 12.835 12.137 -5.917 1.00 42.31 91 ALA A C 1
ATOM 688 O O . ALA A 1 91 ? 13.127 11.104 -6.520 1.00 42.31 91 ALA A O 1
ATOM 689 N N . ARG A 1 92 ? 12.605 13.300 -6.542 1.00 40.72 92 ARG A N 1
ATOM 690 C CA . ARG A 1 92 ? 12.836 13.580 -7.965 1.00 40.72 92 ARG A CA 1
ATOM 691 C C . ARG A 1 92 ? 13.983 14.558 -8.140 1.00 40.72 92 ARG A C 1
ATOM 693 O O . ARG A 1 92 ? 14.079 15.476 -7.298 1.00 40.72 92 ARG A O 1
#